Protein AF-A0A937R6X9-F1 (afdb_monomer)

Radius of gyration: 17.7 Å; Cα contacts (8 Å, |Δi|>4): 149; chains: 1; bounding box: 35×26×58 Å

Nearest PDB structures (foldseek):
  7mjz-assembly1_A  TM=6.407E-01  e=1.035E-01  Bacteroides uniformis
  5emn-assembly1_A  TM=4.501E-01  e=1.359E+00  Homo sapiens
  7ysz-assembly1_A  TM=4.388E-01  e=1.999E+00  Spiroplasma melliferum KC3
  7yop-assembly1_A  TM=3.823E-01  e=1.545E+00  Spiroplasma melliferum KC3
  2qtz-assembly1_A  TM=3.904E-01  e=2.758E+00  Homo sapiens

Mean predicted aligned error: 10.16 Å

Secondary structure (DSSP, 8-state):
----PPPHHHHHHHHT-SS---EEEEEE-----TTTSSS-THHHHHHHHHHHHHH-SS-EEEEEEEEE-TTTT-SHHHHHHHHHHGGGSSEEEEEE----HHHHHHHHHTT----PPP------

Sequence (124 aa):
MIEVDVTEEDMVRLENLRHLRVTLLFTYSGVADDRVEPISKSGITVRSIQVAAAHRRRTGIVLHWRPIVPGWNDSPETMAQVLEVGRDVDALVFTGYYHKEQNAEHLRNLGWRCRTPTATRAAR

Solvent-accessible surface area (backbone atoms only — not comparable to full-atom values): 7612 Å² total; per-residue (Å²): 135,86,84,79,79,50,48,69,68,55,41,54,55,59,66,63,44,85,91,57,84,53,67,48,79,45,78,45,61,66,59,81,53,51,92,85,38,80,56,85,63,62,61,55,52,52,52,20,51,51,44,47,50,73,61,48,88,76,53,42,39,32,39,36,35,46,50,42,35,62,90,62,32,60,47,72,66,39,46,52,52,52,52,58,65,43,70,67,38,80,39,74,46,73,46,65,64,72,87,51,68,69,58,55,49,54,42,41,75,75,73,44,85,66,69,67,77,74,79,75,76,87,71,131

Structure (mmCIF, N/CA/C/O backbone):
data_AF-A0A937R6X9-F1
#
_entry.id   AF-A0A937R6X9-F1
#
loop_
_atom_site.group_PDB
_atom_site.id
_atom_site.type_symbol
_atom_site.label_atom_id
_atom_site.label_alt_id
_atom_site.label_comp_id
_atom_site.label_asym_id
_atom_site.label_entity_id
_atom_site.label_seq_id
_atom_site.pdbx_PDB_ins_code
_atom_site.Cartn_x
_atom_site.Cartn_y
_atom_site.Cartn_z
_atom_site.occupancy
_atom_site.B_iso_or_equiv
_atom_site.auth_seq_id
_atom_site.auth_comp_id
_atom_site.auth_asym_id
_atom_site.auth_atom_id
_atom_site.pdbx_PDB_model_num
ATOM 1 N N . MET A 1 1 ? 5.071 16.299 -2.980 1.00 46.50 1 MET A N 1
ATOM 2 C CA . MET A 1 1 ? 4.226 15.119 -2.699 1.00 46.50 1 MET A CA 1
ATOM 3 C C . MET A 1 1 ? 4.585 14.691 -1.291 1.00 46.50 1 MET A C 1
ATOM 5 O O . MET A 1 1 ? 5.767 14.499 -1.054 1.00 46.50 1 MET A O 1
ATOM 9 N N . ILE A 1 2 ? 3.635 14.723 -0.358 1.00 44.34 2 ILE A N 1
ATOM 10 C CA . ILE A 1 2 ? 3.885 14.442 1.064 1.00 44.34 2 ILE A CA 1
ATOM 11 C C . ILE A 1 2 ? 3.923 12.920 1.227 1.00 44.34 2 ILE A C 1
ATOM 13 O O . ILE A 1 2 ? 2.969 12.252 0.834 1.00 44.34 2 ILE A O 1
ATOM 17 N N . GLU A 1 3 ? 5.028 12.384 1.741 1.00 58.94 3 GLU A N 1
ATOM 18 C CA . GLU A 1 3 ? 5.090 11.004 2.228 1.00 58.94 3 GLU A CA 1
ATOM 19 C C . GLU A 1 3 ? 4.394 10.949 3.587 1.00 58.94 3 GLU A C 1
ATOM 21 O O . GLU A 1 3 ? 4.643 11.793 4.449 1.00 58.94 3 GLU A O 1
ATOM 26 N N . VAL A 1 4 ? 3.488 9.991 3.757 1.00 66.81 4 VAL A N 1
ATOM 27 C CA . VAL A 1 4 ? 2.767 9.786 5.013 1.00 66.81 4 VAL A CA 1
ATOM 28 C C . VAL A 1 4 ? 3.292 8.492 5.612 1.00 66.81 4 VAL A C 1
ATOM 30 O O . VAL A 1 4 ? 2.985 7.415 5.105 1.00 66.81 4 VAL A O 1
ATOM 33 N N . ASP A 1 5 ? 4.116 8.616 6.650 1.00 86.94 5 ASP A N 1
ATOM 34 C CA . ASP A 1 5 ? 4.498 7.484 7.491 1.00 86.94 5 ASP A CA 1
ATOM 35 C C . ASP A 1 5 ? 3.306 7.126 8.379 1.00 86.94 5 ASP A C 1
ATOM 37 O O . ASP A 1 5 ? 2.767 7.994 9.067 1.00 86.94 5 ASP A O 1
ATOM 41 N N . VAL A 1 6 ? 2.872 5.868 8.334 1.00 90.94 6 VAL A N 1
ATOM 42 C CA . VAL A 1 6 ? 1.799 5.378 9.203 1.00 90.94 6 VAL A CA 1
ATOM 43 C C . VAL A 1 6 ? 2.428 4.755 10.435 1.00 90.94 6 VAL A C 1
ATOM 45 O O . VAL A 1 6 ? 3.131 3.747 10.347 1.00 90.94 6 VAL A O 1
ATOM 48 N N . THR A 1 7 ? 2.153 5.350 11.591 1.00 94.81 7 THR A N 1
ATOM 49 C CA . THR A 1 7 ? 2.638 4.860 12.882 1.00 94.81 7 THR A CA 1
ATOM 50 C C . THR A 1 7 ? 1.587 4.016 13.603 1.00 94.81 7 THR A C 1
ATOM 52 O O . THR A 1 7 ? 0.403 4.005 13.258 1.00 94.81 7 THR A O 1
ATOM 55 N N . GLU A 1 8 ? 2.008 3.314 14.656 1.00 95.88 8 GLU A N 1
ATOM 56 C CA . GLU A 1 8 ? 1.088 2.566 15.521 1.00 95.88 8 GLU A CA 1
ATOM 57 C C . GLU A 1 8 ? 0.056 3.487 16.190 1.00 95.88 8 GLU A C 1
ATOM 59 O O . GLU A 1 8 ? -1.115 3.125 16.316 1.00 95.88 8 GLU A O 1
ATOM 64 N N . GLU A 1 9 ? 0.462 4.700 16.581 1.00 96.56 9 GLU A N 1
ATOM 65 C CA . GLU A 1 9 ? -0.437 5.685 17.188 1.00 96.56 9 GLU A CA 1
ATOM 66 C C . GLU A 1 9 ? -1.527 6.127 16.203 1.00 96.56 9 GLU A C 1
ATOM 68 O O . GLU A 1 9 ? -2.697 6.250 16.581 1.00 96.56 9 GLU A O 1
ATOM 73 N N . ASP A 1 10 ? -1.172 6.303 14.929 1.00 95.44 10 ASP A N 1
ATOM 74 C CA . ASP A 1 10 ? -2.146 6.611 13.882 1.00 95.44 10 ASP A CA 1
ATOM 75 C C . ASP A 1 10 ? -3.168 5.483 13.755 1.00 95.44 10 ASP A C 1
ATOM 77 O O . ASP A 1 10 ? -4.373 5.741 13.761 1.00 95.44 10 ASP A O 1
ATOM 81 N N . MET A 1 11 ? -2.717 4.226 13.746 1.00 96.88 11 MET A N 1
ATOM 82 C CA . MET A 1 11 ? -3.618 3.074 13.700 1.00 96.88 11 MET A CA 1
ATOM 83 C C . MET A 1 11 ? -4.537 3.008 14.922 1.00 96.88 11 MET A C 1
ATOM 85 O O . MET A 1 11 ? -5.736 2.782 14.760 1.00 96.88 11 MET A O 1
ATOM 89 N N . VAL A 1 12 ? -4.040 3.294 16.130 1.00 96.81 12 VAL A N 1
ATOM 90 C CA . VAL A 1 12 ? -4.883 3.387 17.336 1.00 96.81 12 VAL A CA 1
ATOM 91 C C . VAL A 1 12 ? -5.961 4.461 17.176 1.00 96.81 12 VAL A C 1
ATOM 93 O O . VAL A 1 12 ? -7.119 4.237 17.537 1.00 96.81 12 VAL A O 1
ATOM 96 N N . ARG A 1 13 ? -5.622 5.630 16.625 1.00 96.19 13 ARG A N 1
ATOM 97 C CA . ARG A 1 13 ? -6.593 6.712 16.390 1.00 96.19 13 ARG A CA 1
ATOM 98 C C . ARG A 1 13 ? -7.641 6.306 15.355 1.00 96.19 13 ARG A C 1
ATOM 100 O O . ARG A 1 13 ? -8.833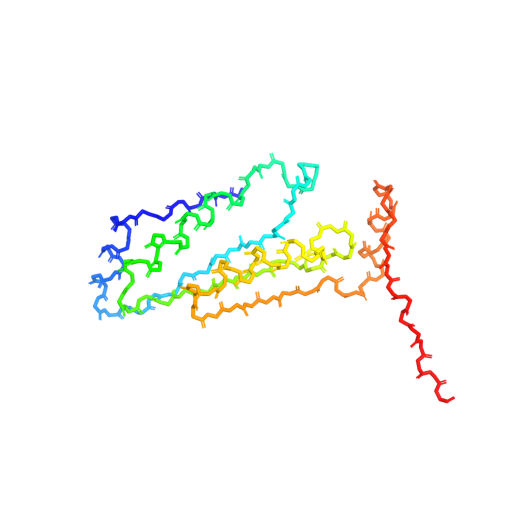 6.475 15.612 1.00 96.19 13 ARG A O 1
ATOM 107 N N . LEU A 1 14 ? -7.217 5.729 14.230 1.00 95.88 14 LEU A N 1
ATOM 108 C CA . LEU A 1 14 ? -8.110 5.270 13.162 1.00 95.88 14 LEU A CA 1
ATOM 109 C C . LEU A 1 14 ? -9.057 4.165 13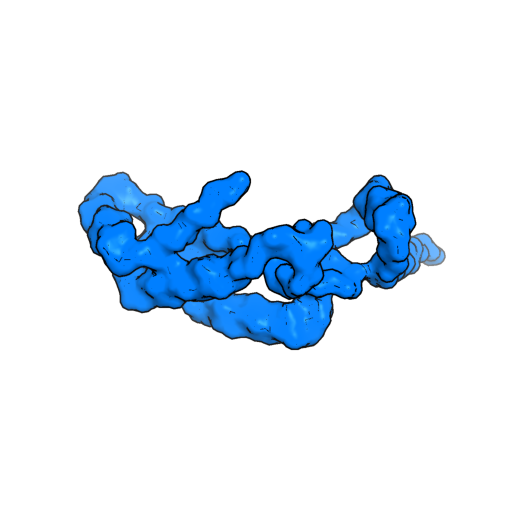.649 1.00 95.88 14 LEU A C 1
ATOM 111 O O . LEU A 1 14 ? -10.262 4.222 13.400 1.00 95.88 14 LEU A O 1
ATOM 115 N N . GLU A 1 15 ? -8.544 3.208 14.421 1.00 95.88 15 GLU A N 1
ATOM 116 C CA . GLU A 1 15 ? -9.326 2.106 14.983 1.00 95.88 15 GLU A CA 1
ATOM 117 C C . GLU A 1 15 ? -10.299 2.541 16.086 1.00 95.88 15 GLU A C 1
ATOM 119 O O . GLU A 1 15 ? -11.234 1.801 16.394 1.00 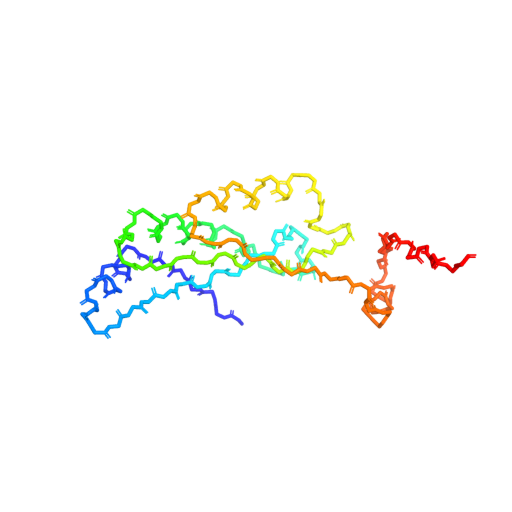95.88 15 GLU A O 1
ATOM 124 N N . ASN A 1 16 ? -10.143 3.735 16.660 1.00 96.12 16 ASN A N 1
ATOM 125 C CA . ASN A 1 16 ? -11.069 4.291 17.650 1.00 96.12 16 ASN A CA 1
ATOM 126 C C . ASN A 1 16 ? -12.231 5.087 17.035 1.00 96.12 16 ASN A C 1
ATOM 128 O O . ASN A 1 16 ? -13.183 5.431 17.747 1.00 96.12 16 ASN A O 1
ATOM 132 N N . LEU A 1 17 ? -12.213 5.348 15.723 1.00 96.00 17 LEU A N 1
ATOM 133 C CA . LEU A 1 17 ? -13.315 6.018 15.037 1.00 96.00 17 LEU A CA 1
ATOM 134 C C . LEU A 1 17 ? -14.569 5.131 15.058 1.00 96.00 17 LEU A C 1
ATOM 136 O O . LEU A 1 17 ? -14.629 4.062 14.452 1.00 96.00 17 LEU A O 1
ATOM 140 N N . ARG A 1 18 ? -15.601 5.576 15.786 1.00 93.69 18 ARG A N 1
ATOM 141 C CA . ARG A 1 18 ? -16.826 4.784 16.009 1.00 93.69 18 ARG A CA 1
ATOM 142 C C . ARG A 1 18 ? -17.830 4.865 14.865 1.00 93.69 18 ARG A C 1
ATOM 144 O O . ARG A 1 18 ? -18.548 3.901 14.629 1.00 93.69 18 ARG A O 1
ATOM 151 N N . HIS A 1 19 ? -17.873 6.000 14.173 1.00 96.06 19 HIS A N 1
ATOM 152 C CA . HIS A 1 19 ? -18.884 6.302 13.152 1.00 96.06 19 HIS A CA 1
ATOM 153 C C . HIS A 1 19 ? -18.316 6.362 11.731 1.00 96.06 19 HIS A C 1
ATOM 155 O O . HIS A 1 19 ? -19.053 6.632 10.789 1.00 96.06 19 HIS A O 1
ATOM 161 N N . LEU A 1 20 ? -17.013 6.115 11.570 1.00 94.81 20 LEU A N 1
ATOM 162 C CA . LEU A 1 20 ? -16.335 6.117 10.281 1.00 94.81 20 LEU A CA 1
ATOM 163 C C . LEU A 1 20 ? -15.629 4.782 10.080 1.00 94.81 20 LEU A C 1
ATOM 165 O O . LEU A 1 20 ? -14.982 4.261 10.988 1.00 94.81 20 LEU A O 1
ATOM 169 N N . ARG A 1 21 ? -15.737 4.251 8.865 1.00 93.19 21 ARG A N 1
ATOM 170 C CA . ARG A 1 21 ? -14.934 3.123 8.404 1.00 93.19 21 ARG A CA 1
ATOM 171 C C . ARG A 1 21 ? -13.866 3.672 7.474 1.00 93.19 21 ARG A C 1
ATOM 173 O O . ARG A 1 21 ? -14.189 4.245 6.438 1.00 93.19 21 ARG A O 1
ATOM 180 N N . VAL A 1 22 ? -12.611 3.531 7.881 1.00 95.69 22 VAL A N 1
ATOM 181 C CA . VAL A 1 22 ? -11.464 4.070 7.148 1.00 95.69 22 VAL A CA 1
ATOM 182 C C . VAL A 1 22 ? -10.866 2.989 6.258 1.00 95.69 22 VAL A C 1
ATOM 184 O O . VAL A 1 22 ? -10.830 1.811 6.614 1.00 95.69 22 VAL A O 1
ATOM 187 N N . THR A 1 23 ? -10.411 3.389 5.076 1.00 96.38 23 THR A N 1
ATOM 188 C CA . THR A 1 23 ? -9.598 2.558 4.189 1.00 96.38 23 THR A CA 1
ATOM 189 C C . THR A 1 23 ? -8.379 3.361 3.769 1.00 96.38 23 THR A C 1
ATOM 191 O O . THR A 1 23 ? -8.518 4.480 3.277 1.00 96.38 23 THR A O 1
ATOM 194 N N . LEU A 1 24 ? -7.196 2.802 4.001 1.00 94.31 24 LEU A N 1
ATOM 195 C CA . LEU A 1 24 ? -5.920 3.402 3.636 1.00 94.31 24 LEU A CA 1
ATOM 196 C C . LEU A 1 24 ? -5.540 2.964 2.224 1.00 94.31 24 LEU A C 1
ATOM 198 O O . LEU A 1 24 ? -5.536 1.771 1.923 1.00 94.31 24 LEU A O 1
ATOM 202 N N . LEU A 1 25 ? -5.224 3.934 1.366 1.00 92.44 25 LEU A N 1
ATOM 203 C CA . LEU A 1 25 ? -4.767 3.704 -0.001 1.00 92.44 25 LEU A CA 1
ATOM 204 C C . LEU A 1 25 ? -3.270 4.001 -0.091 1.00 92.44 25 LEU A C 1
ATOM 206 O O . LEU A 1 25 ? -2.862 5.163 -0.111 1.00 92.44 25 LEU A O 1
ATOM 210 N N . PHE A 1 26 ? -2.459 2.953 -0.181 1.00 88.94 26 PHE A N 1
ATOM 211 C CA . PHE A 1 26 ? -1.017 3.072 -0.355 1.00 88.94 26 PHE A CA 1
ATOM 212 C C . PHE A 1 26 ? -0.668 3.053 -1.832 1.00 88.94 26 PHE A C 1
ATOM 214 O O . PHE A 1 26 ? -1.131 2.195 -2.573 1.00 88.94 26 PHE A O 1
ATOM 221 N N . THR A 1 27 ? 0.155 3.999 -2.272 1.00 85.25 27 THR A N 1
ATOM 222 C CA . THR A 1 27 ? 0.597 4.068 -3.665 1.00 85.25 27 THR A CA 1
ATOM 223 C C . THR A 1 27 ? 2.037 3.585 -3.756 1.00 85.25 27 THR A C 1
ATOM 225 O O . THR A 1 27 ? 2.931 4.212 -3.200 1.00 85.25 27 THR A O 1
ATOM 228 N N . TYR A 1 28 ? 2.259 2.492 -4.480 1.00 80.06 28 TYR A N 1
ATOM 229 C CA . TYR A 1 28 ? 3.575 1.888 -4.686 1.00 80.06 28 TYR A CA 1
ATOM 230 C C . TYR A 1 28 ? 3.888 1.844 -6.183 1.00 80.06 28 TYR A C 1
ATOM 232 O O . TYR A 1 28 ? 2.995 1.610 -6.993 1.00 80.06 28 TYR A O 1
ATOM 240 N N . SER A 1 29 ? 5.127 2.115 -6.586 1.00 72.25 29 SER A N 1
ATOM 241 C CA . SER A 1 29 ? 5.553 2.105 -7.997 1.00 72.25 29 SER A CA 1
ATOM 242 C C . SER A 1 29 ? 6.4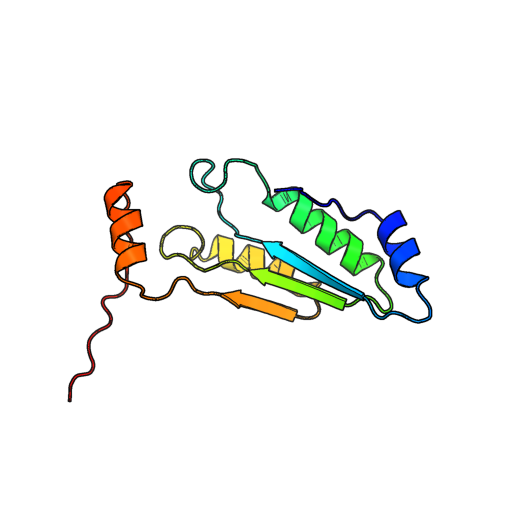96 0.946 -8.326 1.00 72.25 29 SER A C 1
ATOM 244 O O . SER A 1 29 ? 6.461 0.445 -9.450 1.00 72.25 29 SER A O 1
ATOM 246 N N . GLY A 1 30 ? 7.321 0.518 -7.365 1.00 69.81 30 GLY A N 1
ATOM 247 C CA . GLY A 1 30 ? 8.364 -0.493 -7.563 1.00 69.81 30 GLY A CA 1
ATOM 248 C C . GLY A 1 30 ? 9.520 -0.040 -8.462 1.00 69.81 30 GLY A C 1
ATOM 249 O O . GLY A 1 30 ? 10.326 -0.870 -8.868 1.00 69.81 30 GLY A O 1
ATOM 250 N N . VAL A 1 31 ? 9.597 1.253 -8.800 1.00 69.50 31 VAL A N 1
ATOM 251 C CA . VAL A 1 31 ? 10.654 1.809 -9.655 1.00 69.50 31 VAL A CA 1
ATOM 252 C C . VAL A 1 31 ? 11.875 2.131 -8.797 1.00 69.50 31 VAL A C 1
ATOM 254 O O . VAL A 1 31 ? 11.777 2.906 -7.850 1.00 69.50 31 VAL A O 1
ATOM 257 N N . ALA A 1 32 ? 13.019 1.539 -9.141 1.00 64.44 32 ALA A N 1
ATOM 258 C CA . ALA A 1 32 ? 14.292 1.753 -8.448 1.00 64.44 32 ALA A CA 1
ATOM 259 C C . ALA A 1 32 ? 15.193 2.815 -9.113 1.00 64.44 32 ALA A C 1
ATOM 261 O O . ALA A 1 32 ? 16.245 3.137 -8.574 1.00 64.44 32 ALA A O 1
ATOM 262 N N . ASP A 1 33 ? 14.824 3.333 -10.292 1.00 66.25 33 ASP A N 1
ATOM 263 C CA . ASP A 1 33 ? 15.611 4.359 -10.988 1.00 66.25 33 ASP A CA 1
ATOM 264 C C . ASP A 1 33 ? 15.312 5.753 -10.416 1.00 66.25 33 ASP A C 1
ATOM 266 O O . ASP A 1 33 ? 14.235 6.317 -10.637 1.00 66.25 33 ASP A O 1
ATOM 270 N N . ASP A 1 34 ? 16.298 6.330 -9.729 1.00 62.31 34 ASP A N 1
ATOM 271 C CA . ASP A 1 34 ? 16.209 7.646 -9.085 1.00 62.31 34 ASP A CA 1
ATOM 272 C C . ASP A 1 34 ? 15.915 8.795 -10.071 1.00 62.31 34 ASP A C 1
ATOM 274 O O . ASP A 1 34 ? 15.422 9.853 -9.684 1.00 62.31 34 ASP A O 1
ATOM 278 N N . ARG A 1 35 ? 16.169 8.624 -11.376 1.00 62.22 35 ARG A N 1
ATOM 279 C CA . ARG A 1 35 ? 15.830 9.647 -12.387 1.00 62.22 35 ARG A CA 1
ATOM 280 C C . ARG A 1 35 ? 14.333 9.699 -12.671 1.00 62.22 35 ARG A C 1
ATOM 282 O O . ARG A 1 35 ? 13.825 10.733 -13.101 1.00 62.22 35 ARG A O 1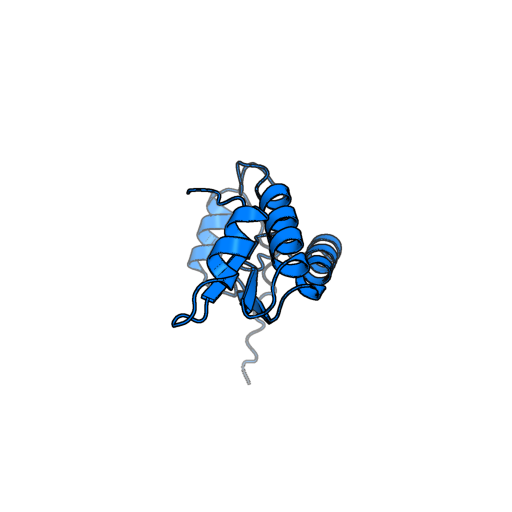
ATOM 289 N N . VAL A 1 36 ? 13.641 8.582 -12.459 1.00 61.88 36 VAL A N 1
ATOM 290 C CA . VAL A 1 36 ? 12.185 8.454 -12.594 1.00 61.88 36 VAL A CA 1
ATOM 291 C C . VAL A 1 36 ? 11.510 8.748 -11.253 1.00 61.88 36 VAL A C 1
ATOM 293 O O . VAL A 1 36 ? 10.456 9.386 -11.200 1.00 61.88 36 VAL A O 1
ATOM 296 N N . GLU A 1 37 ? 12.135 8.315 -10.160 1.00 60.78 37 GLU A N 1
ATOM 297 C CA . GLU A 1 37 ? 11.624 8.429 -8.803 1.00 60.78 37 GLU A CA 1
ATOM 298 C C . GLU A 1 37 ? 12.722 8.965 -7.857 1.00 60.78 37 GLU A C 1
ATOM 300 O O . GLU A 1 37 ? 13.368 8.187 -7.173 1.00 60.78 37 GLU A O 1
ATOM 305 N N . PRO A 1 38 ? 12.928 10.294 -7.761 1.00 48.53 38 PRO A N 1
ATOM 306 C CA . PRO A 1 38 ? 14.105 10.902 -7.106 1.00 48.53 38 PRO A CA 1
ATOM 307 C C . PRO A 1 38 ? 14.197 10.761 -5.580 1.00 48.53 38 PRO A C 1
ATOM 309 O O . PRO A 1 38 ? 15.013 11.420 -4.944 1.00 48.53 38 PRO A O 1
ATOM 312 N N . ILE A 1 39 ? 13.341 9.947 -4.968 1.00 53.41 39 ILE A N 1
ATOM 313 C CA . ILE A 1 39 ? 13.339 9.678 -3.530 1.00 53.41 39 ILE A CA 1
ATOM 314 C C . ILE A 1 39 ? 13.135 8.165 -3.394 1.00 53.41 39 ILE A C 1
ATOM 316 O O . ILE A 1 39 ? 12.309 7.604 -4.118 1.00 53.41 39 ILE A O 1
ATOM 320 N N . SER A 1 40 ? 13.856 7.507 -2.482 1.00 54.38 40 SER A N 1
ATOM 321 C CA . SER A 1 40 ? 13.747 6.069 -2.187 1.00 54.38 40 SER A CA 1
ATOM 322 C C . SER A 1 40 ? 12.415 5.729 -1.483 1.00 54.38 40 SER A C 1
ATOM 324 O O . SER A 1 40 ? 12.381 5.287 -0.337 1.00 54.38 40 SER A O 1
ATOM 326 N N . LYS A 1 41 ? 11.297 5.966 -2.178 1.00 60.22 41 LYS A N 1
ATOM 327 C CA . LYS A 1 41 ? 9.907 6.003 -1.670 1.00 60.22 41 LYS A CA 1
ATOM 328 C C . LYS A 1 41 ? 9.324 4.640 -1.288 1.00 60.22 41 LYS A C 1
ATOM 330 O O . LYS A 1 41 ? 8.230 4.539 -0.728 1.00 60.22 41 LYS A O 1
ATOM 335 N N . SER A 1 42 ? 10.020 3.559 -1.632 1.00 62.56 42 SER A N 1
ATOM 336 C CA . SER A 1 42 ? 9.529 2.193 -1.444 1.00 62.56 42 SER A CA 1
ATOM 337 C C . SER A 1 42 ? 9.624 1.734 0.013 1.00 62.56 42 SER A C 1
ATOM 339 O O . SER A 1 42 ? 8.709 1.067 0.487 1.00 62.56 42 SER A O 1
ATOM 341 N N . GLY A 1 43 ? 10.671 2.124 0.748 1.00 76.31 43 GLY A N 1
ATOM 342 C CA . GLY A 1 43 ? 10.913 1.646 2.115 1.00 76.31 43 GLY A CA 1
ATOM 343 C C . GLY A 1 43 ? 9.861 2.111 3.128 1.00 76.31 43 GLY A C 1
ATOM 344 O O . GLY A 1 43 ? 9.305 1.292 3.859 1.00 76.31 43 GLY A O 1
ATOM 345 N N . ILE A 1 44 ? 9.543 3.410 3.135 1.00 81.62 44 ILE A N 1
ATOM 346 C CA . ILE A 1 44 ? 8.549 3.997 4.054 1.00 81.62 44 ILE A CA 1
ATOM 347 C C . ILE A 1 44 ? 7.154 3.444 3.760 1.00 81.62 44 ILE A C 1
ATOM 349 O O . ILE A 1 44 ? 6.428 3.075 4.682 1.00 81.62 44 ILE A O 1
ATOM 353 N N . THR A 1 45 ? 6.802 3.317 2.477 1.00 85.12 45 THR A N 1
ATOM 354 C CA . THR A 1 45 ? 5.514 2.756 2.049 1.00 85.12 45 THR A CA 1
ATOM 355 C C . THR A 1 45 ? 5.354 1.312 2.522 1.00 85.12 45 THR A C 1
ATOM 357 O O . THR A 1 45 ? 4.329 0.972 3.108 1.00 85.12 45 THR A O 1
ATOM 360 N N . VAL A 1 46 ? 6.373 0.466 2.324 1.00 86.81 46 VAL A N 1
ATOM 361 C CA . VAL A 1 46 ? 6.334 -0.937 2.767 1.00 86.81 46 VAL A CA 1
ATOM 362 C C . VAL A 1 46 ? 6.216 -1.027 4.287 1.00 86.81 46 VAL A C 1
ATOM 364 O O . VAL A 1 46 ? 5.344 -1.737 4.783 1.00 86.81 46 VAL A O 1
ATOM 367 N N . ARG A 1 47 ? 7.020 -0.257 5.032 1.00 90.25 47 ARG A N 1
ATOM 368 C CA . ARG A 1 47 ? 6.928 -0.203 6.499 1.00 90.25 47 ARG A CA 1
ATOM 369 C C . ARG A 1 47 ? 5.539 0.242 6.965 1.00 90.25 47 ARG A C 1
ATOM 371 O O . ARG A 1 47 ? 4.974 -0.370 7.864 1.00 90.25 47 ARG A O 1
ATOM 378 N N . SER A 1 48 ? 4.975 1.276 6.345 1.00 91.56 48 SER A N 1
ATOM 379 C CA . SER A 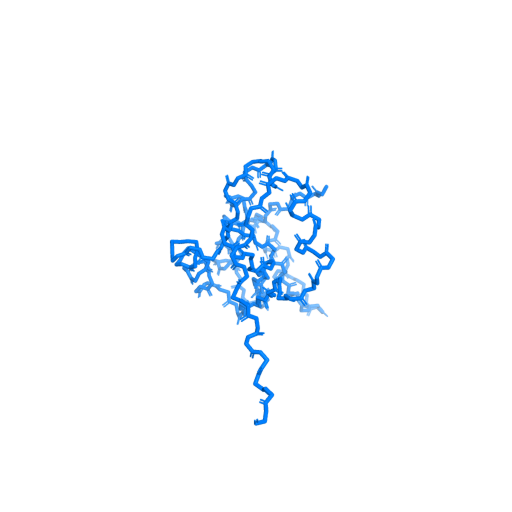1 48 ? 3.646 1.797 6.686 1.00 91.56 48 SER A CA 1
ATOM 380 C C . SER A 1 48 ? 2.541 0.769 6.434 1.00 91.56 48 S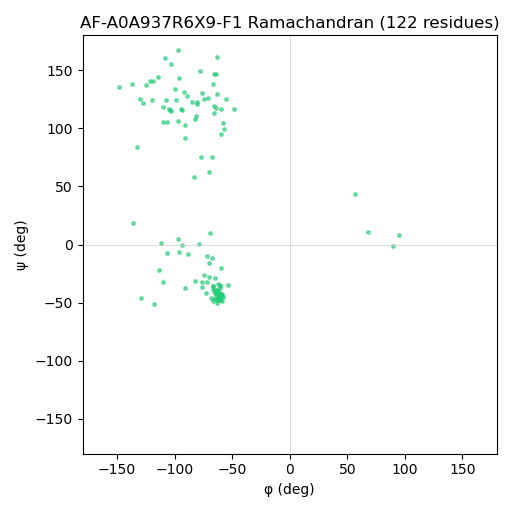ER A C 1
ATOM 382 O O . SER A 1 48 ? 1.631 0.637 7.250 1.00 91.56 48 SER A O 1
ATOM 384 N N . ILE A 1 49 ? 2.632 0.004 5.339 1.00 91.75 49 ILE A N 1
ATOM 385 C CA . ILE A 1 49 ? 1.711 -1.105 5.053 1.00 91.75 49 ILE A CA 1
ATOM 386 C C . ILE A 1 49 ? 1.822 -2.178 6.137 1.00 91.75 49 ILE A C 1
ATOM 388 O O . ILE A 1 49 ? 0.796 -2.616 6.648 1.00 91.75 49 ILE A O 1
ATOM 392 N N . GLN A 1 50 ? 3.040 -2.561 6.528 1.00 92.38 50 GLN A N 1
ATOM 393 C CA . GLN A 1 50 ? 3.268 -3.564 7.574 1.00 92.38 50 GLN A CA 1
ATOM 394 C C . GLN A 1 50 ? 2.710 -3.118 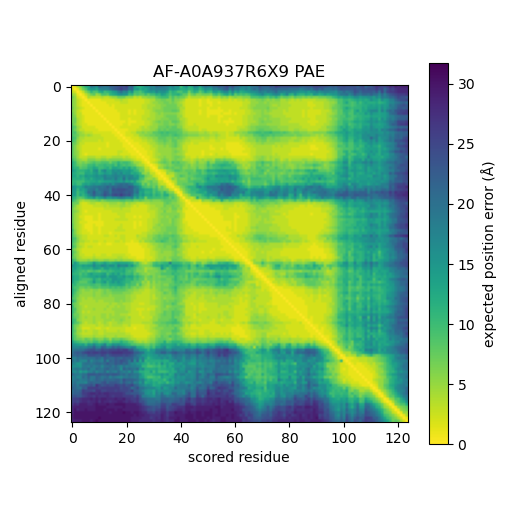8.930 1.00 92.38 50 GLN A C 1
ATOM 396 O O . GLN A 1 50 ? 2.011 -3.887 9.587 1.00 92.38 50 GLN A O 1
ATOM 401 N N . VAL A 1 51 ? 2.951 -1.864 9.331 1.00 94.88 51 VAL A N 1
ATOM 402 C CA . VAL A 1 51 ? 2.383 -1.290 10.563 1.00 94.88 51 VAL A CA 1
ATOM 403 C C . VAL A 1 51 ? 0.856 -1.275 10.491 1.00 94.88 51 VAL A C 1
ATOM 405 O O . VAL A 1 51 ? 0.181 -1.745 11.407 1.00 94.88 51 VAL A O 1
ATOM 408 N N . ALA A 1 52 ? 0.280 -0.801 9.387 1.00 94.31 52 ALA A N 1
ATOM 409 C CA . ALA A 1 52 ? -1.168 -0.796 9.222 1.00 94.31 52 ALA A CA 1
ATOM 410 C C . ALA A 1 52 ? -1.754 -2.217 9.280 1.00 94.31 52 ALA A C 1
ATOM 412 O O . ALA A 1 52 ? -2.754 -2.445 9.962 1.00 94.31 52 ALA A O 1
ATOM 413 N N . ALA A 1 53 ? -1.125 -3.185 8.613 1.00 93.94 53 ALA A N 1
ATOM 414 C CA . ALA A 1 53 ? -1.577 -4.571 8.569 1.00 93.94 53 ALA A CA 1
ATOM 415 C C . ALA A 1 53 ? -1.479 -5.272 9.930 1.00 93.94 53 ALA A C 1
ATOM 417 O O . ALA A 1 53 ? -2.370 -6.050 10.272 1.00 93.94 53 ALA A O 1
ATOM 418 N N . ALA A 1 54 ? -0.450 -4.967 10.724 1.00 95.31 54 ALA A N 1
ATOM 419 C CA . ALA A 1 54 ? -0.261 -5.541 12.054 1.00 95.31 54 ALA A CA 1
ATOM 420 C C . ALA A 1 54 ? -1.258 -4.998 13.095 1.00 95.31 54 ALA A C 1
ATOM 422 O O . ALA A 1 54 ? -1.653 -5.725 14.005 1.00 95.31 54 ALA A O 1
ATOM 423 N N . HIS A 1 55 ? -1.684 -3.736 12.965 1.00 95.75 55 HIS A N 1
ATOM 424 C CA . HIS A 1 55 ? -2.512 -3.060 13.975 1.00 95.75 55 HIS A CA 1
ATOM 425 C C . HIS A 1 55 ? -3.983 -2.866 13.575 1.00 95.75 55 HIS A C 1
ATOM 427 O O . HIS A 1 55 ? -4.793 -2.438 14.404 1.00 95.75 55 HIS A O 1
ATOM 433 N N . ARG A 1 56 ? -4.367 -3.172 12.329 1.00 93.38 56 ARG A N 1
ATOM 434 C CA . ARG A 1 56 ? -5.761 -3.047 11.877 1.00 93.38 56 ARG A CA 1
ATOM 435 C C . ARG A 1 56 ? -6.696 -4.023 12.590 1.00 93.38 56 ARG A C 1
ATOM 437 O O . ARG A 1 56 ? -6.358 -5.170 12.873 1.00 93.38 56 ARG A O 1
ATOM 444 N N . ARG A 1 57 ? -7.935 -3.579 12.801 1.00 93.00 57 ARG A N 1
ATOM 445 C CA . ARG A 1 57 ? -9.067 -4.436 13.204 1.00 93.00 57 ARG A CA 1
ATOM 446 C C . ARG A 1 57 ? -10.262 -4.203 12.290 1.00 93.00 57 ARG A C 1
ATOM 448 O O . ARG A 1 57 ? -10.869 -5.164 11.827 1.00 93.00 57 ARG A O 1
ATOM 455 N N . ARG A 1 58 ? -10.587 -2.934 12.013 1.00 94.25 58 ARG A N 1
ATOM 456 C CA . ARG A 1 58 ? -11.659 -2.529 11.087 1.00 94.25 58 ARG A CA 1
ATOM 457 C C . ARG A 1 58 ? -11.148 -1.814 9.837 1.00 94.25 58 ARG A C 1
ATOM 459 O O . ARG A 1 58 ? -11.901 -1.703 8.867 1.00 94.25 58 ARG A O 1
ATOM 466 N N . THR A 1 59 ? -9.942 -1.252 9.906 1.00 96.25 59 THR A N 1
ATOM 467 C CA . THR A 1 59 ? -9.377 -0.410 8.852 1.00 96.25 59 THR A CA 1
ATOM 468 C C . THR A 1 59 ? -9.018 -1.260 7.645 1.00 96.25 59 THR A C 1
ATOM 470 O O . THR A 1 59 ? -8.288 -2.244 7.764 1.00 96.25 59 THR A O 1
ATOM 473 N N . GLY A 1 60 ? -9.544 -0.870 6.485 1.00 95.56 60 GLY A N 1
ATOM 474 C CA . GLY A 1 60 ? -9.196 -1.496 5.216 1.00 95.56 60 GLY A CA 1
ATOM 475 C C . GLY A 1 60 ? -7.840 -1.011 4.706 1.00 95.56 60 GLY A C 1
ATOM 476 O O . GLY A 1 60 ? -7.473 0.144 4.930 1.00 95.56 60 GLY A O 1
ATOM 477 N N . ILE A 1 61 ? -7.119 -1.858 3.984 1.00 95.94 61 ILE A N 1
ATOM 478 C CA . ILE A 1 61 ? -5.834 -1.532 3.363 1.00 95.94 61 ILE A CA 1
ATOM 479 C C . ILE A 1 61 ? -5.892 -1.895 1.884 1.00 95.94 61 ILE A C 1
ATOM 481 O O . ILE A 1 61 ? -6.111 -3.050 1.526 1.00 95.94 61 ILE A O 1
ATOM 485 N N . VAL A 1 62 ? -5.661 -0.908 1.023 1.00 94.00 62 VAL A N 1
ATOM 486 C CA . VAL A 1 62 ? -5.595 -1.081 -0.428 1.00 94.00 62 VAL A CA 1
ATOM 487 C C . VAL A 1 62 ? -4.218 -0.661 -0.913 1.00 94.00 62 VAL A C 1
ATOM 489 O O . VAL A 1 62 ? -3.790 0.474 -0.694 1.00 94.00 62 VAL A O 1
ATOM 492 N N . LEU A 1 63 ? -3.539 -1.566 -1.611 1.00 90.94 63 LEU A N 1
ATOM 493 C CA . LEU A 1 63 ? -2.300 -1.274 -2.316 1.00 90.94 63 LEU A CA 1
ATOM 494 C C . LEU A 1 63 ? -2.622 -0.924 -3.766 1.00 90.94 63 LEU A C 1
ATOM 496 O O . LEU A 1 63 ? -3.106 -1.757 -4.525 1.00 90.94 63 LEU A O 1
ATOM 500 N N . HIS A 1 64 ? -2.340 0.312 -4.156 1.00 88.62 64 HIS A N 1
ATOM 501 C CA . HIS A 1 64 ? -2.390 0.767 -5.533 1.00 88.62 64 HIS A CA 1
ATOM 502 C C . HIS A 1 64 ? -0.992 0.735 -6.149 1.00 88.62 64 HIS A C 1
ATOM 504 O O . HIS A 1 64 ? -0.145 1.592 -5.878 1.00 88.62 64 HIS A O 1
ATOM 510 N N . TRP A 1 65 ? -0.767 -0.246 -7.015 1.00 83.62 65 TRP A N 1
ATOM 511 C CA . TRP A 1 65 ? 0.422 -0.324 -7.841 1.00 83.62 65 TRP A CA 1
ATOM 512 C C . TRP A 1 65 ? 0.260 0.567 -9.080 1.00 83.62 65 TRP A C 1
ATOM 514 O O . TRP A 1 65 ? -0.543 0.306 -9.983 1.00 83.62 65 TRP A O 1
ATOM 524 N N . ARG A 1 66 ? 1.006 1.676 -9.082 1.00 75.50 66 ARG A N 1
ATOM 525 C CA . ARG A 1 66 ? 1.095 2.626 -10.201 1.00 75.50 66 ARG A CA 1
ATOM 526 C C . ARG A 1 66 ? 1.691 1.977 -11.437 1.00 75.50 66 ARG A C 1
ATOM 528 O O . ARG A 1 66 ? 2.322 0.929 -11.322 1.00 75.50 66 ARG A O 1
ATOM 535 N N . PRO A 1 67 ? 1.482 2.582 -12.620 1.00 69.12 67 PRO A N 1
ATOM 536 C CA . PRO A 1 67 ? 1.270 1.739 -13.757 1.00 69.12 67 PRO A CA 1
ATOM 537 C C . PRO A 1 67 ? 2.506 0.933 -14.120 1.00 69.12 67 PRO A C 1
ATOM 539 O O . PRO A 1 67 ? 3.623 1.450 -14.088 1.00 69.12 67 PRO A O 1
ATOM 542 N N . ILE A 1 68 ? 2.283 -0.333 -14.461 1.00 65.88 68 ILE A N 1
ATOM 543 C CA . ILE A 1 68 ? 3.338 -1.197 -14.979 1.00 65.88 68 ILE A CA 1
ATOM 544 C C . ILE A 1 68 ? 3.797 -0.600 -16.313 1.00 65.88 68 ILE A C 1
ATOM 546 O O . ILE A 1 68 ? 3.000 -0.450 -17.247 1.00 65.88 68 ILE A O 1
ATOM 550 N N . VAL A 1 69 ? 5.062 -0.200 -1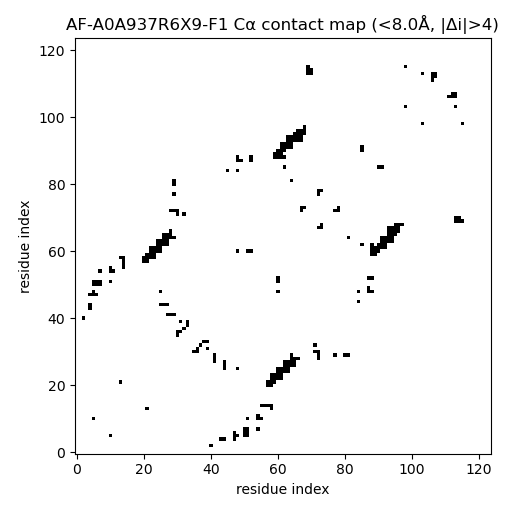6.367 1.00 69.06 69 VAL A N 1
ATOM 551 C CA . VAL A 1 69 ? 5.764 0.346 -17.523 1.00 69.06 69 VAL A CA 1
ATOM 552 C C . VAL A 1 69 ? 6.785 -0.701 -17.967 1.00 69.06 69 VAL A C 1
ATOM 554 O O . VAL A 1 69 ? 7.707 -1.009 -17.202 1.00 69.06 69 VAL A O 1
ATOM 557 N N . PRO A 1 70 ? 6.658 -1.227 -19.199 1.00 67.00 70 PRO A N 1
ATOM 558 C CA . PRO A 1 70 ? 7.614 -2.185 -19.726 1.00 67.00 70 PRO A CA 1
ATOM 559 C C . PRO A 1 70 ? 9.055 -1.664 -19.692 1.00 67.00 70 PRO A C 1
ATOM 561 O O . PRO A 1 70 ? 9.355 -0.605 -20.251 1.00 67.00 70 PRO A O 1
ATOM 564 N N . GLY A 1 71 ? 9.949 -2.422 -19.061 1.00 66.69 71 GLY A N 1
ATOM 565 C CA . GLY A 1 71 ? 11.360 -2.102 -18.869 1.00 66.69 71 GLY A CA 1
ATOM 566 C C . GLY A 1 71 ? 11.699 -1.312 -17.601 1.00 66.69 71 GLY A C 1
ATOM 567 O O . GLY A 1 71 ? 12.881 -1.033 -17.407 1.00 66.69 71 GLY A O 1
ATOM 568 N N . TRP A 1 72 ? 10.723 -0.932 -16.764 1.00 66.19 72 TRP A N 1
ATOM 569 C CA . TRP A 1 72 ? 10.959 -0.151 -15.534 1.00 66.19 72 TRP A CA 1
ATOM 570 C C . TRP A 1 72 ? 10.548 -0.884 -14.256 1.00 66.19 72 TRP A C 1
ATOM 572 O O . TRP A 1 72 ? 11.332 -0.953 -13.316 1.00 66.19 72 TRP A O 1
ATOM 582 N N . ASN A 1 73 ? 9.324 -1.404 -14.199 1.00 69.06 73 ASN A N 1
ATOM 583 C CA . ASN A 1 73 ? 8.772 -2.081 -13.019 1.00 69.06 73 ASN A CA 1
ATOM 584 C C . ASN A 1 73 ? 8.024 -3.370 -13.391 1.00 69.06 73 ASN A C 1
ATOM 586 O O . ASN A 1 73 ? 7.229 -3.872 -12.607 1.00 69.06 73 ASN A O 1
ATOM 590 N N . ASP A 1 74 ? 8.267 -3.907 -14.586 1.00 73.31 74 ASP A N 1
ATOM 591 C CA . ASP A 1 74 ? 7.704 -5.167 -15.077 1.00 73.31 74 ASP A CA 1
ATOM 592 C C . ASP A 1 74 ? 8.651 -6.362 -14.894 1.00 73.31 74 ASP A C 1
ATOM 594 O O . ASP A 1 74 ? 8.339 -7.465 -15.350 1.00 73.31 74 ASP A O 1
ATOM 598 N N . SER A 1 75 ? 9.804 -6.167 -14.242 1.00 77.00 75 SER A N 1
ATOM 599 C CA . SER A 1 75 ? 10.721 -7.268 -13.971 1.00 77.00 75 SER A CA 1
ATOM 600 C C . SER A 1 75 ? 10.070 -8.299 -13.035 1.00 77.00 75 SER A C 1
ATOM 602 O O . SER A 1 75 ? 9.276 -7.931 -12.155 1.00 77.00 75 SER A O 1
ATOM 604 N N . PRO A 1 76 ? 10.395 -9.597 -13.187 1.00 78.62 76 PRO A N 1
ATOM 605 C CA . PRO A 1 76 ? 9.911 -10.634 -12.280 1.00 78.62 76 PRO A CA 1
ATOM 606 C C . PRO A 1 76 ? 10.207 -10.327 -10.807 1.00 78.62 76 PRO A C 1
ATOM 608 O O . PRO A 1 76 ? 9.388 -10.629 -9.942 1.00 78.62 76 PRO A O 1
ATOM 611 N N . GLU A 1 77 ? 11.342 -9.689 -10.519 1.00 79.75 77 GLU A N 1
ATOM 612 C CA . GLU A 1 77 ? 11.762 -9.323 -9.167 1.00 79.75 77 GLU A CA 1
ATOM 613 C C . GLU A 1 77 ? 10.866 -8.229 -8.571 1.00 79.75 77 GLU A C 1
ATOM 615 O O . GLU A 1 77 ? 10.396 -8.370 -7.440 1.00 79.75 77 GLU A O 1
ATOM 620 N N . THR A 1 78 ? 10.567 -7.170 -9.333 1.00 78.06 78 THR A N 1
ATOM 621 C CA . THR A 1 78 ? 9.660 -6.103 -8.882 1.00 78.06 78 THR A CA 1
ATOM 622 C C . THR A 1 78 ? 8.249 -6.643 -8.678 1.00 78.06 78 THR A C 1
ATOM 624 O O . THR A 1 78 ? 7.608 -6.336 -7.674 1.00 78.06 78 THR A O 1
ATOM 627 N N . MET A 1 79 ? 7.779 -7.500 -9.588 1.00 78.75 79 MET A N 1
ATOM 628 C CA . MET A 1 79 ? 6.489 -8.175 -9.456 1.00 78.75 79 MET A CA 1
ATOM 629 C C . MET A 1 79 ? 6.433 -9.017 -8.176 1.00 78.75 79 MET A C 1
ATOM 631 O O . MET A 1 79 ? 5.483 -8.900 -7.405 1.00 78.75 79 MET A O 1
ATOM 635 N N . ALA A 1 80 ? 7.460 -9.832 -7.915 1.00 83.25 80 ALA A N 1
ATOM 636 C CA . ALA A 1 80 ? 7.534 -10.654 -6.712 1.00 83.25 80 ALA A CA 1
ATOM 637 C C . ALA A 1 80 ? 7.498 -9.799 -5.438 1.00 83.25 80 ALA A C 1
ATOM 639 O O . ALA A 1 80 ? 6.765 -10.124 -4.507 1.00 83.25 80 ALA A O 1
ATOM 640 N N . GLN A 1 81 ? 8.217 -8.673 -5.416 1.00 82.62 81 GLN A N 1
ATOM 641 C CA . GLN A 1 81 ? 8.210 -7.753 -4.282 1.00 82.62 81 GLN A CA 1
ATOM 642 C C . GLN A 1 81 ? 6.830 -7.116 -4.053 1.00 82.62 81 GLN A C 1
ATOM 644 O O . GLN A 1 81 ? 6.362 -7.067 -2.917 1.00 82.62 81 GLN A O 1
ATOM 649 N N . VAL A 1 82 ? 6.155 -6.656 -5.112 1.00 81.81 82 VAL A N 1
ATOM 650 C CA . VAL A 1 82 ? 4.793 -6.097 -5.012 1.00 81.81 82 VAL A CA 1
ATOM 651 C C . VAL A 1 82 ? 3.812 -7.143 -4.498 1.00 81.81 82 VAL A C 1
ATOM 653 O O . VAL A 1 82 ? 2.986 -6.836 -3.642 1.00 81.81 82 VAL A O 1
ATOM 656 N N . LEU A 1 83 ? 3.899 -8.371 -5.010 1.00 85.12 83 LEU A N 1
ATOM 657 C CA . LEU A 1 83 ? 3.034 -9.469 -4.591 1.00 85.12 83 LEU A CA 1
ATOM 658 C C . LEU A 1 83 ? 3.288 -9.878 -3.140 1.00 85.12 83 LEU A C 1
ATOM 660 O O . LEU A 1 83 ? 2.330 -10.206 -2.447 1.00 85.12 83 LEU A O 1
ATOM 664 N N . GLU A 1 84 ? 4.536 -9.824 -2.670 1.00 86.12 84 GLU A N 1
ATOM 665 C CA . GLU A 1 84 ? 4.870 -10.078 -1.266 1.00 86.12 84 GLU A CA 1
ATOM 666 C C . GLU A 1 84 ? 4.214 -9.039 -0.353 1.00 86.12 84 GLU A C 1
ATOM 668 O O . GLU A 1 84 ? 3.483 -9.401 0.562 1.00 86.12 84 GLU A O 1
ATOM 673 N N . VAL A 1 85 ? 4.377 -7.748 -0.660 1.00 83.38 85 VAL A N 1
ATOM 674 C CA . VAL A 1 85 ? 3.722 -6.655 0.085 1.00 83.38 85 VAL A CA 1
ATOM 675 C C . VAL A 1 85 ? 2.195 -6.753 -0.024 1.00 83.38 85 VAL A C 1
ATOM 677 O O . VAL A 1 85 ? 1.467 -6.440 0.916 1.00 83.38 85 VAL A O 1
ATOM 680 N N . GLY A 1 86 ? 1.695 -7.219 -1.168 1.00 86.12 86 GLY A N 1
ATOM 681 C CA . GLY A 1 86 ? 0.278 -7.432 -1.430 1.00 86.12 86 GLY A CA 1
ATOM 682 C C . GLY A 1 86 ? -0.368 -8.551 -0.604 1.00 86.12 86 GLY A C 1
ATOM 683 O O . GLY A 1 86 ? -1.593 -8.638 -0.597 1.00 86.12 86 GLY A O 1
ATOM 684 N N . ARG A 1 87 ? 0.398 -9.394 0.103 1.00 88.62 87 ARG A N 1
ATOM 685 C CA . ARG A 1 87 ? -0.174 -10.442 0.972 1.00 88.62 87 ARG A CA 1
ATOM 686 C C . ARG A 1 87 ? -0.859 -9.889 2.215 1.00 88.62 87 ARG A C 1
ATOM 688 O O . ARG A 1 87 ? -1.798 -10.506 2.710 1.00 88.62 87 ARG A O 1
ATOM 695 N N . ASP A 1 88 ? -0.410 -8.733 2.687 1.00 87.50 88 ASP A N 1
ATOM 696 C CA . ASP A 1 88 ? -0.854 -8.154 3.956 1.00 87.50 88 ASP A CA 1
ATOM 697 C C . ASP A 1 88 ? -2.022 -7.160 3.795 1.00 87.50 88 ASP A C 1
ATOM 699 O O . ASP A 1 88 ? -2.523 -6.609 4.780 1.00 87.50 88 ASP A O 1
ATOM 703 N N . VAL A 1 89 ? -2.485 -6.930 2.560 1.00 91.56 89 VAL A N 1
ATOM 704 C CA . VAL A 1 89 ? -3.529 -5.945 2.226 1.00 91.56 89 VAL A CA 1
ATOM 705 C C . VAL A 1 89 ? -4.856 -6.611 1.852 1.00 91.56 89 VAL A C 1
ATOM 707 O O . VAL A 1 89 ? -4.899 -7.779 1.483 1.00 91.56 89 VAL A O 1
ATOM 710 N N . ASP A 1 90 ? -5.963 -5.865 1.920 1.00 93.94 90 ASP A N 1
ATOM 711 C CA . ASP A 1 90 ? -7.288 -6.375 1.522 1.00 93.94 90 ASP A CA 1
ATOM 712 C C . ASP A 1 90 ? -7.468 -6.430 0.008 1.00 93.94 90 ASP A C 1
ATOM 714 O O . ASP A 1 90 ? -8.209 -7.267 -0.508 1.00 93.94 90 ASP A O 1
ATOM 718 N N . ALA A 1 91 ? -6.834 -5.503 -0.710 1.00 92.38 91 ALA A N 1
ATOM 719 C CA . ALA A 1 91 ? -6.898 -5.455 -2.159 1.00 92.38 91 ALA A CA 1
ATOM 720 C C . ALA A 1 91 ? -5.609 -4.896 -2.757 1.00 92.38 91 ALA A C 1
ATOM 722 O O . ALA A 1 91 ? -5.097 -3.863 -2.322 1.00 92.38 91 ALA A O 1
ATOM 723 N N . LEU A 1 92 ? -5.141 -5.557 -3.814 1.00 90.00 92 LEU A N 1
ATOM 724 C CA . LEU A 1 92 ? -4.108 -5.057 -4.708 1.00 90.00 92 LEU A CA 1
ATOM 725 C C . LEU A 1 92 ? -4.780 -4.573 -5.996 1.00 90.00 92 LEU A C 1
ATOM 727 O O . LEU A 1 92 ? -5.349 -5.361 -6.750 1.00 90.00 92 LEU A O 1
ATOM 731 N N . VAL A 1 93 ? -4.706 -3.271 -6.251 1.00 88.38 93 VAL A N 1
ATOM 732 C CA . VAL A 1 93 ? -5.168 -2.640 -7.488 1.00 88.38 93 VAL A CA 1
ATOM 733 C C . VAL A 1 93 ? -3.942 -2.245 -8.284 1.00 88.38 93 VAL A C 1
ATOM 735 O O . VAL A 1 93 ? -3.109 -1.494 -7.792 1.00 88.38 93 VAL A O 1
ATOM 738 N N . PHE A 1 94 ? -3.835 -2.695 -9.525 1.00 81.50 94 PHE A N 1
ATOM 739 C CA . PHE A 1 94 ? -2.782 -2.234 -10.419 1.00 81.50 94 PHE A CA 1
ATOM 740 C C . PHE A 1 94 ? -3.386 -1.454 -11.577 1.00 81.50 94 PHE A C 1
ATOM 742 O O . PHE A 1 94 ? -4.463 -1.768 -12.087 1.00 81.50 94 PHE A O 1
ATOM 749 N N . THR A 1 95 ? -2.665 -0.428 -12.004 1.00 73.31 95 THR A N 1
ATOM 750 C CA . THR A 1 95 ? -2.880 0.185 -13.312 1.00 73.31 95 THR A CA 1
ATOM 751 C C . THR A 1 95 ? -1.769 -0.287 -14.243 1.00 73.31 95 THR A C 1
ATOM 753 O O . THR A 1 95 ? -0.707 -0.715 -13.805 1.00 73.31 95 THR A O 1
ATOM 756 N N . GLY A 1 96 ? -2.003 -0.288 -15.547 1.00 65.50 96 GLY A N 1
ATOM 757 C CA . GLY A 1 96 ? -0.948 -0.539 -16.524 1.00 65.50 96 GLY A CA 1
ATOM 758 C C . GLY A 1 96 ? -0.796 0.680 -17.407 1.00 65.50 96 GLY A C 1
ATOM 759 O O . GLY A 1 96 ? -1.800 1.293 -17.779 1.00 65.50 96 GLY A O 1
ATOM 760 N N . TYR A 1 97 ? 0.437 1.045 -17.760 1.00 61.03 97 TYR A N 1
ATOM 761 C CA . TYR A 1 97 ? 0.680 2.135 -18.703 1.00 61.03 97 TYR A CA 1
ATOM 762 C C . TYR A 1 97 ? 0.558 1.570 -20.116 1.00 61.03 97 TYR A C 1
ATOM 764 O O . TYR A 1 97 ? 1.494 1.570 -20.910 1.00 61.03 97 TYR A O 1
ATOM 772 N N . TYR A 1 98 ? -0.605 0.997 -20.412 1.00 53.72 98 TYR A N 1
ATOM 773 C CA . TYR A 1 98 ? -0.843 0.349 -21.685 1.00 53.72 98 TYR A CA 1
ATOM 774 C C . TYR A 1 98 ? -1.175 1.403 -22.748 1.00 53.72 98 TYR A C 1
ATOM 776 O O . TYR A 1 98 ? -2.141 2.155 -22.639 1.00 53.72 98 TYR A O 1
ATOM 784 N N . HIS A 1 99 ? -0.346 1.423 -23.795 1.00 52.00 99 HIS A N 1
ATOM 785 C CA . HIS A 1 99 ? -0.715 1.781 -25.168 1.00 52.00 99 HIS A CA 1
ATOM 786 C C . HIS A 1 99 ? -1.356 3.158 -25.427 1.00 52.00 99 HIS A C 1
ATOM 788 O O . HIS A 1 99 ? -2.262 3.263 -26.251 1.00 52.00 99 HIS A O 1
ATOM 794 N N . LYS A 1 100 ? -0.861 4.247 -24.826 1.00 57.66 100 LYS A N 1
ATOM 795 C CA . LYS A 1 100 ? -1.032 5.574 -25.450 1.00 57.66 100 LYS A CA 1
ATOM 796 C C . LYS A 1 100 ? 0.232 5.953 -26.203 1.00 57.66 100 LYS A C 1
ATOM 798 O O . LYS A 1 100 ? 1.322 5.967 -25.640 1.00 57.66 100 LYS A O 1
ATOM 803 N N . GLU A 1 101 ? 0.084 6.245 -27.486 1.00 61.41 101 GLU A N 1
ATOM 804 C CA . GLU A 1 101 ? 1.197 6.562 -28.383 1.00 61.41 101 GLU A CA 1
ATOM 805 C C . GLU A 1 101 ? 1.967 7.802 -27.903 1.00 61.41 101 GLU A C 1
ATOM 807 O O . GLU A 1 101 ? 3.196 7.798 -27.888 1.00 61.41 101 GLU A O 1
ATOM 812 N N . GLN A 1 102 ? 1.251 8.782 -27.339 1.00 61.31 102 GLN A N 1
ATOM 813 C CA . GLN A 1 102 ? 1.815 10.000 -26.745 1.00 61.31 102 GLN A CA 1
ATOM 814 C C . GLN A 1 102 ? 2.765 9.703 -25.576 1.00 61.31 102 GLN A C 1
ATOM 816 O O . GLN A 1 102 ? 3.775 10.376 -25.383 1.00 61.31 102 GLN A O 1
ATOM 821 N N . ASN A 1 103 ? 2.461 8.663 -24.801 1.00 59.09 103 ASN A N 1
ATOM 822 C CA . ASN A 1 103 ? 3.276 8.244 -23.671 1.00 59.09 103 ASN A CA 1
ATOM 823 C C . ASN A 1 103 ? 4.572 7.577 -24.148 1.00 59.09 103 ASN A C 1
ATOM 825 O O . ASN A 1 103 ? 5.649 7.841 -23.618 1.00 59.09 103 ASN A O 1
ATOM 829 N N . ALA A 1 104 ? 4.477 6.741 -25.185 1.00 63.41 104 ALA A N 1
ATOM 830 C CA . ALA A 1 104 ? 5.640 6.126 -25.812 1.00 63.41 104 ALA A CA 1
ATOM 831 C C . ALA A 1 104 ? 6.529 7.169 -26.513 1.00 63.41 104 ALA A C 1
ATOM 833 O O . ALA A 1 104 ? 7.752 7.067 -26.463 1.00 63.41 104 ALA A O 1
ATOM 834 N N . GLU A 1 105 ? 5.943 8.184 -27.154 1.00 66.25 105 GLU A N 1
ATOM 835 C CA . GLU A 1 105 ? 6.672 9.324 -27.727 1.00 66.25 105 GLU A CA 1
ATOM 836 C C . GLU A 1 105 ? 7.398 10.143 -26.666 1.00 66.25 105 GLU A C 1
ATOM 838 O O . GLU A 1 105 ? 8.591 10.399 -26.818 1.00 66.25 105 GLU A O 1
ATOM 843 N N . HIS A 1 106 ? 6.729 10.487 -25.566 1.00 64.38 106 HIS A N 1
ATOM 844 C CA . HIS A 1 106 ? 7.361 11.208 -24.464 1.00 64.38 106 HIS A CA 1
ATOM 845 C C . HIS A 1 106 ? 8.573 10.445 -23.899 1.00 64.38 106 HIS A C 1
ATOM 847 O O . HIS A 1 106 ? 9.648 11.020 -23.734 1.00 64.38 106 HIS A O 1
ATOM 853 N N . LEU A 1 107 ? 8.436 9.132 -23.683 1.00 59.97 107 LEU A N 1
ATOM 854 C CA . LEU A 1 107 ? 9.528 8.280 -23.201 1.00 59.97 107 LEU A CA 1
ATOM 855 C C . LEU A 1 107 ? 10.680 8.168 -24.214 1.00 59.97 107 LEU A C 1
ATOM 857 O O . LEU A 1 107 ? 11.848 8.236 -23.826 1.00 59.97 107 LEU A O 1
ATOM 861 N N . ARG A 1 108 ? 10.375 8.060 -25.515 1.00 67.31 108 ARG A N 1
ATOM 862 C CA . ARG A 1 108 ? 11.392 8.069 -26.583 1.00 67.31 108 ARG A CA 1
ATOM 863 C C . ARG A 1 108 ? 12.157 9.389 -26.632 1.00 67.31 108 ARG A C 1
ATOM 865 O O . ARG A 1 108 ? 13.378 9.362 -26.759 1.00 67.31 108 ARG A O 1
ATOM 872 N N . ASN A 1 109 ? 11.470 10.520 -26.468 1.00 71.06 109 ASN A N 1
ATOM 873 C CA . ASN A 1 109 ? 12.090 11.849 -26.441 1.00 71.06 109 ASN A CA 1
ATOM 874 C C . ASN A 1 109 ? 13.034 12.036 -25.245 1.00 71.06 109 ASN A C 1
ATOM 876 O O . ASN A 1 109 ? 14.018 12.760 -25.347 1.00 71.06 109 ASN A O 1
ATOM 880 N N . LEU A 1 110 ? 12.773 11.345 -24.134 1.00 64.62 110 LEU A N 1
ATOM 881 C CA . LEU A 1 110 ? 13.668 11.292 -22.976 1.00 64.62 110 LEU A CA 1
ATOM 882 C C . LEU A 1 110 ? 14.852 10.315 -23.159 1.00 64.62 110 LEU A C 1
ATOM 884 O O . LEU A 1 110 ? 15.662 10.172 -22.247 1.00 64.62 110 LEU A O 1
ATOM 888 N N . GLY A 1 111 ? 14.963 9.642 -24.313 1.00 58.03 111 GLY A N 1
ATOM 889 C CA . GLY A 1 111 ? 16.062 8.730 -24.656 1.00 58.03 111 GLY A CA 1
ATOM 890 C C . GLY A 1 111 ? 15.798 7.247 -24.371 1.00 58.03 111 GLY A C 1
ATOM 891 O O . GLY A 1 111 ? 16.710 6.429 -24.495 1.00 58.03 111 GLY A O 1
ATOM 892 N N . TRP A 1 112 ? 14.569 6.868 -24.010 1.00 55.62 112 TRP A N 1
ATOM 893 C CA . TRP A 1 112 ? 14.253 5.516 -23.545 1.00 55.62 112 TRP A CA 1
ATOM 894 C C . TRP A 1 112 ? 13.626 4.656 -24.643 1.00 55.62 112 TRP A C 1
ATOM 896 O O . TRP A 1 112 ? 12.686 5.059 -25.332 1.00 55.62 112 TRP A O 1
ATOM 906 N N . ARG A 1 113 ? 14.111 3.417 -24.783 1.00 56.03 113 ARG A N 1
ATOM 907 C CA . ARG A 1 113 ? 13.501 2.408 -25.659 1.00 56.03 113 ARG A CA 1
ATOM 908 C C . ARG A 1 113 ? 12.483 1.593 -24.870 1.00 56.03 113 ARG A C 1
ATOM 910 O O . ARG A 1 113 ? 12.825 0.573 -24.281 1.00 56.03 113 ARG A O 1
ATOM 917 N N . CYS A 1 114 ? 11.228 2.032 -24.887 1.00 47.91 114 CYS A N 1
ATOM 918 C CA . CYS A 1 114 ? 10.117 1.215 -24.409 1.00 47.91 114 CYS A CA 1
ATOM 919 C C . CYS A 1 114 ? 9.971 -0.009 -25.334 1.00 47.91 114 CYS A C 1
ATOM 921 O O . CYS A 1 114 ? 9.748 0.155 -26.537 1.00 47.91 114 CYS A O 1
ATOM 923 N N . ARG A 1 115 ? 10.120 -1.234 -24.804 1.00 50.50 115 ARG A N 1
ATOM 924 C CA . ARG A 1 115 ? 9.699 -2.457 -25.511 1.00 50.50 115 ARG A CA 1
ATOM 925 C C . ARG A 1 115 ? 8.185 -2.555 -25.390 1.00 50.50 115 ARG A C 1
ATOM 927 O O . ARG A 1 115 ? 7.664 -3.339 -24.606 1.00 50.50 115 ARG A O 1
ATOM 934 N N . THR A 1 116 ? 7.459 -1.739 -26.142 1.00 48.28 116 THR A N 1
ATOM 935 C CA . THR A 1 116 ? 6.054 -2.054 -26.371 1.00 48.28 116 THR A CA 1
ATOM 936 C C . THR A 1 116 ? 6.008 -3.383 -27.129 1.00 48.28 116 THR A C 1
ATOM 938 O O . THR A 1 116 ? 6.692 -3.515 -28.149 1.00 48.28 116 THR A O 1
ATOM 941 N N . PRO A 1 117 ? 5.217 -4.379 -26.688 1.00 42.19 117 PRO A N 1
ATOM 942 C CA . PRO A 1 117 ? 4.756 -5.374 -27.632 1.00 42.19 117 PRO A CA 1
ATOM 943 C C . PRO A 1 117 ? 3.985 -4.561 -28.662 1.00 42.19 117 PRO A C 1
ATOM 945 O O . PRO A 1 117 ? 3.032 -3.857 -28.320 1.00 42.19 117 PRO A O 1
ATOM 948 N N . THR A 1 118 ? 4.453 -4.548 -29.905 1.00 40.84 118 THR A N 1
ATOM 949 C CA . THR A 1 118 ? 3.653 -4.054 -31.016 1.00 40.84 118 THR A CA 1
ATOM 950 C C . THR A 1 118 ? 2.304 -4.733 -30.856 1.00 40.84 118 THR A C 1
ATOM 952 O O . THR A 1 118 ? 2.241 -5.960 -30.836 1.00 40.84 118 THR A O 1
ATOM 955 N N . ALA A 1 119 ? 1.246 -3.953 -30.626 1.00 41.56 119 ALA A N 1
ATOM 956 C CA . ALA A 1 119 ? -0.101 -4.478 -30.682 1.00 41.56 119 ALA A CA 1
ATOM 957 C C . ALA A 1 119 ? -0.245 -5.007 -32.106 1.00 41.56 119 ALA A C 1
ATOM 959 O O . ALA A 1 119 ? -0.454 -4.236 -33.043 1.00 41.56 119 ALA A O 1
ATOM 960 N N . THR A 1 120 ? -0.002 -6.306 -32.285 1.00 35.22 120 THR A N 1
ATOM 961 C CA . THR A 1 120 ? -0.265 -6.996 -33.531 1.00 35.22 120 THR A CA 1
ATOM 962 C C . THR A 1 120 ? -1.740 -6.775 -33.751 1.00 35.22 120 THR A C 1
ATOM 964 O O . THR A 1 120 ? -2.585 -7.311 -33.035 1.00 35.22 120 THR A O 1
ATOM 967 N N . ARG A 1 121 ? -2.036 -5.869 -34.679 1.00 35.84 121 ARG A N 1
ATOM 968 C CA . ARG A 1 121 ? -3.373 -5.595 -35.159 1.00 35.84 121 ARG A CA 1
ATOM 969 C C . ARG A 1 121 ? -3.871 -6.941 -35.664 1.00 35.84 121 ARG A C 1
ATOM 971 O O . ARG A 1 121 ? -3.483 -7.361 -36.749 1.00 35.84 121 ARG A O 1
ATOM 978 N N . ALA A 1 122 ? -4.671 -7.635 -34.859 1.00 34.75 122 ALA A N 1
ATOM 979 C CA . ALA A 1 122 ? -5.486 -8.748 -35.311 1.00 34.75 122 ALA A CA 1
ATOM 980 C C . ALA A 1 122 ? -6.541 -8.145 -36.247 1.00 34.75 122 ALA A C 1
ATOM 982 O O . ALA A 1 122 ? -7.678 -7.870 -35.875 1.00 34.75 122 ALA A O 1
ATOM 983 N N . ALA A 1 123 ? -6.095 -7.794 -37.447 1.00 34.06 123 ALA A N 1
ATOM 984 C CA . ALA A 1 123 ? -6.933 -7.448 -38.564 1.00 34.06 123 ALA A CA 1
ATOM 985 C C . ALA A 1 123 ? -7.169 -8.752 -39.323 1.00 34.06 123 ALA A C 1
ATOM 987 O O . ALA A 1 123 ? -6.256 -9.206 -39.997 1.00 34.06 123 ALA A O 1
ATOM 988 N N . ARG A 1 124 ? -8.378 -9.291 -39.121 1.00 33.53 124 ARG A N 1
ATOM 989 C CA . ARG A 1 124 ? -9.188 -10.135 -40.019 1.00 33.53 124 ARG A CA 1
ATOM 990 C C . ARG A 1 124 ? -8.500 -11.281 -40.756 1.00 33.53 124 ARG A C 1
ATOM 992 O O . ARG A 1 124 ? -7.696 -11.006 -41.666 1.00 33.53 124 ARG A O 1
#

pLDDT: mean 75.47, std 18.07, range [33.53, 96.88]

Organism: NCBI:txid1836974

Foldseek 3Di:
DDQDQAALVNLVVQQPDPPDQAEDEQEDALFPDCVVPVDPNHPSSLNSLVSNLVRDDRYAYEYEHEADFAPTQPDPVNVVVLVVSVVSHPYYHYHHPPDDPVVCVVCVVVVDDGPDPPPPPPDD